Protein AF-A0A7V8DH01-F1 (afdb_monomer_lite)

Foldseek 3Di:
DVVLVVLCCVLCVPPDQVPAEQVSLVVSCVVVVDDLVSSQVSLVVVQVVQVVCCVVPVDVDRYDGDGPDDPDDPDD

Secondary structure (DSSP, 8-state):
-HHHHHHHHHHHTTS-GGG--HHHHHHHHHHHT--HHHHHHHHHHHHHHHHHHHHTTS-SS---------PPP---

Sequence (76 aa):
MAYAIKALAPWWGESSIAAISAAACRRYTKDRAVKDATARRELGVLSAALRYCTREGYLSSAPQVWLPAKGPPRDR

Structure (mmCIF, N/CA/C/O backbone):
data_AF-A0A7V8DH01-F1
#
_entry.id   AF-A0A7V8DH01-F1
#
loop_
_atom_site.group_PDB
_atom_site.id
_atom_site.type_symbol
_atom_site.label_atom_id
_atom_site.label_alt_id
_atom_site.label_comp_id
_atom_site.label_asym_id
_atom_site.label_entity_id
_atom_site.label_seq_id
_atom_site.pdbx_PDB_ins_code
_atom_site.Cartn_x
_atom_site.Cartn_y
_atom_site.Cartn_z
_atom_site.occupancy
_atom_site.B_iso_or_equiv
_atom_site.auth_seq_id
_atom_site.auth_comp_id
_atom_site.auth_asym_id
_atom_site.auth_atom_id
_atom_site.pdbx_PDB_model_num
ATOM 1 N N . MET A 1 1 ? 8.909 13.085 -0.534 1.00 48.25 1 MET A N 1
ATOM 2 C CA . MET A 1 1 ? 8.007 12.035 -0.004 1.00 48.25 1 MET A CA 1
ATOM 3 C C . MET A 1 1 ? 6.537 12.247 -0.385 1.00 48.25 1 MET A C 1
ATOM 5 O O . MET A 1 1 ? 5.858 11.257 -0.602 1.00 48.25 1 MET A O 1
ATOM 9 N N . ALA A 1 2 ? 6.064 13.484 -0.590 1.00 51.56 2 ALA A N 1
ATOM 10 C CA . ALA A 1 2 ? 4.665 13.775 -0.946 1.00 51.56 2 ALA A CA 1
ATOM 11 C C . ALA A 1 2 ? 4.161 13.215 -2.304 1.00 51.56 2 ALA A C 1
ATOM 13 O O . ALA A 1 2 ? 2.961 13.029 -2.479 1.00 51.56 2 ALA A O 1
ATOM 14 N N . TYR A 1 3 ? 5.044 12.910 -3.265 1.00 59.88 3 TYR A N 1
ATOM 15 C CA . TYR A 1 3 ? 4.638 12.425 -4.597 1.00 59.88 3 TYR A CA 1
ATOM 16 C C . TYR A 1 3 ? 4.045 11.008 -4.598 1.00 59.88 3 TYR A C 1
ATOM 18 O O . TYR A 1 3 ? 3.157 10.726 -5.395 1.00 59.88 3 TYR A O 1
ATOM 26 N N . ALA A 1 4 ? 4.483 10.136 -3.683 1.00 63.97 4 ALA A N 1
ATOM 27 C CA . ALA A 1 4 ? 3.983 8.762 -3.609 1.00 63.97 4 ALA A CA 1
ATOM 28 C C . ALA A 1 4 ? 2.504 8.710 -3.189 1.00 63.97 4 ALA A C 1
ATOM 30 O O . ALA A 1 4 ? 1.751 7.887 -3.685 1.00 63.97 4 ALA A O 1
ATOM 31 N N . ILE A 1 5 ? 2.066 9.629 -2.323 1.00 66.88 5 ILE A N 1
ATOM 32 C CA . ILE A 1 5 ? 0.669 9.692 -1.868 1.00 66.88 5 ILE A CA 1
ATOM 33 C C . ILE A 1 5 ? -0.244 10.210 -2.989 1.00 66.88 5 ILE A C 1
ATOM 35 O O . ILE A 1 5 ? -1.307 9.641 -3.220 1.00 66.88 5 ILE A O 1
ATOM 39 N N . LYS A 1 6 ? 0.199 11.218 -3.759 1.00 70.19 6 LYS A N 1
ATOM 40 C CA . LYS A 1 6 ? -0.536 11.706 -4.945 1.00 70.19 6 LYS A CA 1
ATOM 41 C C . LYS A 1 6 ? -0.759 10.602 -5.979 1.00 70.19 6 LYS A C 1
ATOM 43 O O . LYS A 1 6 ? -1.785 10.580 -6.645 1.00 70.19 6 LYS A O 1
ATOM 48 N N . ALA A 1 7 ? 0.200 9.687 -6.099 1.00 71.31 7 ALA A N 1
ATOM 49 C CA . ALA A 1 7 ? 0.110 8.554 -7.000 1.00 71.31 7 ALA A CA 1
ATOM 50 C C . ALA A 1 7 ? -0.909 7.490 -6.548 1.00 71.31 7 ALA A C 1
ATOM 52 O O . ALA A 1 7 ? -1.494 6.812 -7.393 1.00 71.31 7 ALA A O 1
ATOM 53 N N . LEU A 1 8 ? -1.127 7.366 -5.238 1.00 71.88 8 LEU A N 1
ATOM 54 C CA . LEU A 1 8 ? -2.049 6.400 -4.644 1.00 71.88 8 LEU A CA 1
ATOM 55 C C . LEU A 1 8 ? -3.502 6.904 -4.641 1.00 71.88 8 LEU A C 1
ATOM 57 O O . LEU A 1 8 ? -4.415 6.095 -4.762 1.00 71.88 8 LEU A O 1
ATOM 61 N N . ALA A 1 9 ? -3.722 8.219 -4.556 1.00 73.75 9 ALA A N 1
ATOM 62 C CA . ALA A 1 9 ? -5.054 8.814 -4.416 1.00 73.75 9 ALA A CA 1
ATOM 63 C C . ALA A 1 9 ? -6.092 8.408 -5.492 1.00 73.75 9 ALA A C 1
ATOM 65 O O . ALA A 1 9 ? -7.206 8.080 -5.102 1.00 73.75 9 ALA A O 1
ATOM 66 N N . PRO A 1 10 ? -5.789 8.348 -6.806 1.00 76.88 10 PRO A N 1
ATOM 67 C CA . PRO A 1 10 ? -6.804 7.988 -7.800 1.00 76.88 10 PRO A CA 1
ATOM 68 C C . PRO A 1 10 ? -7.208 6.509 -7.761 1.00 76.88 10 PRO A C 1
ATOM 70 O O . PRO A 1 10 ? -8.308 6.168 -8.170 1.00 76.88 10 PRO A O 1
ATOM 73 N N . TRP A 1 11 ? -6.320 5.623 -7.299 1.00 73.44 11 TRP A N 1
ATOM 74 C CA . TRP A 1 11 ? -6.567 4.176 -7.300 1.00 73.44 11 TRP A CA 1
ATOM 75 C C . TRP A 1 11 ? -7.123 3.687 -5.957 1.00 73.44 11 TRP A C 1
ATOM 77 O O . TRP A 1 11 ? -7.921 2.757 -5.908 1.00 73.44 11 TRP A O 1
ATOM 87 N N . TRP A 1 12 ? -6.72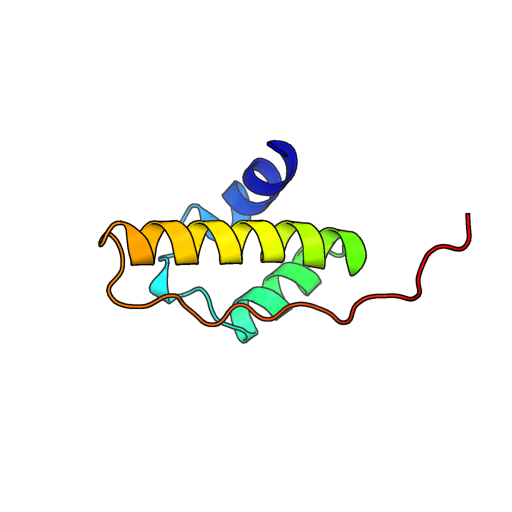1 4.335 -4.861 1.00 75.31 12 TRP A N 1
ATOM 88 C CA . TRP A 1 12 ? -7.120 3.973 -3.501 1.00 75.31 12 TRP A CA 1
ATOM 89 C C . TRP A 1 12 ? -8.137 4.932 -2.874 1.00 75.31 12 TRP A C 1
ATOM 91 O O . TRP A 1 12 ? -8.698 4.593 -1.842 1.00 75.31 12 TRP A O 1
ATOM 101 N N . GLY A 1 13 ? -8.390 6.104 -3.467 1.00 71.06 13 GLY A N 1
ATOM 102 C CA . GLY A 1 13 ? -9.216 7.162 -2.871 1.00 71.06 13 GLY A CA 1
ATOM 103 C C . GLY A 1 13 ? -10.676 6.779 -2.630 1.00 71.06 13 GLY A C 1
ATOM 104 O O . GLY A 1 13 ? -11.271 7.268 -1.678 1.00 71.06 13 GLY A O 1
ATOM 105 N N . GLU A 1 14 ? -11.226 5.870 -3.437 1.00 72.44 14 GLU A N 1
ATOM 106 C CA . GLU A 1 14 ? -12.587 5.338 -3.257 1.00 72.44 14 GLU A CA 1
ATOM 107 C C . GLU A 1 14 ? -12.610 3.920 -2.665 1.00 72.44 14 GLU A C 1
ATOM 109 O O . GLU A 1 14 ? -13.669 3.377 -2.358 1.00 72.44 14 GLU A O 1
ATOM 114 N N . SER A 1 15 ? -11.443 3.293 -2.492 1.00 72.19 15 SER A N 1
ATOM 115 C CA . SER A 1 15 ? -11.355 1.930 -1.968 1.00 72.19 15 SER A CA 1
ATOM 116 C C . SER A 1 15 ? -11.291 1.935 -0.444 1.00 72.19 15 SER A C 1
ATOM 118 O O . SER A 1 15 ? -10.485 2.641 0.159 1.00 72.19 15 SER A O 1
ATOM 120 N N . SER A 1 16 ? -12.090 1.079 0.196 1.00 77.25 16 SER A N 1
ATOM 121 C CA . SER A 1 16 ? -11.965 0.833 1.635 1.00 77.25 16 SER A CA 1
ATOM 122 C C . SER A 1 16 ? -10.572 0.294 1.972 1.00 77.25 16 SER A C 1
ATOM 124 O O . SER A 1 16 ? -10.014 -0.521 1.235 1.00 77.25 16 SER A O 1
ATOM 126 N N . ILE A 1 17 ? -10.036 0.679 3.133 1.00 74.62 17 ILE A N 1
ATOM 127 C CA . ILE A 1 17 ? -8.760 0.164 3.654 1.00 74.62 17 ILE A CA 1
ATOM 128 C C . ILE A 1 17 ? -8.777 -1.373 3.748 1.00 74.62 17 ILE A C 1
ATOM 130 O O . ILE A 1 17 ? -7.754 -2.017 3.519 1.00 74.62 17 ILE A O 1
ATOM 134 N N . ALA A 1 18 ? -9.946 -1.973 3.994 1.00 75.81 18 ALA A N 1
ATOM 135 C CA . ALA A 1 18 ? -10.125 -3.424 4.019 1.00 75.81 18 ALA A CA 1
ATOM 136 C C . ALA A 1 18 ? -9.897 -4.101 2.651 1.00 75.81 18 ALA A C 1
ATOM 138 O O . ALA A 1 18 ? -9.585 -5.288 2.596 1.00 75.81 18 ALA A O 1
ATOM 139 N N . ALA A 1 19 ? -10.020 -3.362 1.542 1.00 78.88 19 ALA A N 1
ATOM 140 C CA . ALA A 1 19 ? -9.756 -3.875 0.198 1.00 78.88 19 ALA A CA 1
ATOM 141 C C . ALA A 1 19 ? -8.252 -3.938 -0.129 1.00 78.88 19 ALA A C 1
ATOM 143 O O . ALA A 1 19 ? -7.853 -4.545 -1.131 1.00 78.88 19 ALA A O 1
ATOM 144 N N . ILE A 1 20 ? -7.396 -3.339 0.710 1.00 83.12 20 ILE A N 1
ATOM 145 C CA . ILE A 1 20 ? -5.947 -3.412 0.547 1.00 83.12 20 ILE A CA 1
ATOM 146 C C . ILE A 1 20 ? -5.498 -4.838 0.870 1.00 83.12 20 ILE A C 1
ATOM 148 O O . ILE A 1 20 ? -5.481 -5.277 2.013 1.00 83.12 20 ILE A O 1
ATOM 152 N N . SER A 1 21 ? -5.103 -5.574 -0.160 1.00 84.25 21 SER A N 1
ATOM 153 C CA . SER A 1 21 ? -4.569 -6.929 -0.048 1.00 84.25 21 SER A CA 1
ATOM 154 C C . SER A 1 21 ? -3.367 -7.103 -0.966 1.00 84.25 21 SER A C 1
ATOM 156 O O . SER A 1 21 ? -3.159 -6.326 -1.900 1.00 84.25 21 SER A O 1
ATOM 158 N N . ALA A 1 22 ? -2.609 -8.183 -0.775 1.00 84.94 22 ALA A N 1
ATOM 159 C CA . ALA A 1 22 ? -1.523 -8.551 -1.680 1.00 84.94 22 ALA A CA 1
ATOM 160 C C . ALA A 1 22 ? -1.973 -8.637 -3.155 1.00 84.94 22 ALA A C 1
ATOM 162 O O . ALA A 1 22 ? -1.211 -8.277 -4.053 1.00 84.94 22 ALA A O 1
ATOM 163 N N . ALA A 1 23 ? -3.209 -9.082 -3.413 1.00 85.94 23 ALA A N 1
ATOM 164 C CA . ALA A 1 23 ? -3.785 -9.122 -4.756 1.00 85.94 23 ALA A CA 1
ATOM 165 C C . ALA A 1 23 ? -4.050 -7.713 -5.308 1.00 85.94 23 ALA A C 1
ATOM 167 O O . ALA A 1 23 ? -3.680 -7.427 -6.447 1.00 85.94 23 ALA A O 1
ATOM 168 N N . ALA A 1 24 ? -4.608 -6.819 -4.488 1.00 86.44 24 ALA A N 1
ATOM 169 C CA . ALA A 1 24 ? -4.826 -5.425 -4.864 1.00 86.44 24 ALA A CA 1
ATOM 170 C C . ALA A 1 24 ? -3.498 -4.694 -5.124 1.00 86.44 24 ALA A C 1
ATOM 172 O O . ALA A 1 24 ? -3.378 -3.995 -6.125 1.00 86.44 24 ALA A O 1
ATOM 173 N N . CYS A 1 25 ? -2.460 -4.936 -4.313 1.00 86.62 25 CYS A N 1
ATOM 174 C CA . CYS A 1 25 ? -1.121 -4.389 -4.551 1.00 86.62 25 CYS A CA 1
ATOM 175 C C . CYS A 1 25 ? -0.539 -4.852 -5.894 1.00 86.62 25 CYS A C 1
ATOM 177 O O . CYS A 1 25 ? -0.004 -4.033 -6.634 1.00 86.62 25 CYS A O 1
ATOM 179 N N . ARG A 1 26 ? -0.675 -6.140 -6.244 1.00 86.56 26 ARG A N 1
ATOM 180 C CA . ARG A 1 26 ? -0.220 -6.664 -7.547 1.00 86.56 26 ARG A CA 1
ATOM 181 C C . ARG A 1 26 ? -0.998 -6.070 -8.721 1.00 86.56 26 ARG A C 1
ATOM 183 O O . ARG A 1 26 ? -0.409 -5.759 -9.757 1.00 86.56 26 ARG A O 1
ATOM 190 N N . ARG A 1 27 ? -2.313 -5.895 -8.566 1.00 87.06 27 ARG A N 1
ATOM 191 C CA . ARG A 1 27 ? -3.155 -5.266 -9.589 1.00 87.06 27 ARG A CA 1
ATOM 192 C C . ARG A 1 27 ? -2.780 -3.797 -9.779 1.00 87.06 27 ARG A C 1
ATOM 194 O O . ARG A 1 27 ? -2.544 -3.398 -10.910 1.00 87.06 27 ARG A O 1
ATOM 201 N N . TYR A 1 28 ? -2.587 -3.054 -8.689 1.00 86.31 28 TYR A N 1
ATOM 202 C CA . TYR A 1 28 ? -2.090 -1.677 -8.724 1.00 86.31 28 TYR A CA 1
ATOM 203 C C . TYR A 1 28 ? -0.775 -1.573 -9.498 1.00 86.31 28 TYR A C 1
ATOM 205 O O . TYR A 1 28 ? -0.660 -0.741 -10.393 1.00 86.31 28 TYR A O 1
ATOM 213 N N . THR A 1 29 ? 0.205 -2.442 -9.214 1.00 86.25 29 THR A N 1
ATOM 214 C CA . THR A 1 29 ? 1.490 -2.415 -9.933 1.00 86.25 29 THR A CA 1
ATOM 215 C C . THR A 1 29 ? 1.346 -2.704 -11.422 1.00 86.25 29 THR A C 1
ATOM 217 O O . THR A 1 29 ? 2.051 -2.093 -12.224 1.00 86.25 29 THR A O 1
ATOM 220 N N . LYS A 1 30 ? 0.420 -3.598 -11.793 1.00 85.88 30 LYS A N 1
ATOM 221 C CA . LYS A 1 30 ? 0.140 -3.941 -13.189 1.00 85.88 30 LYS A CA 1
ATOM 222 C C . LYS A 1 30 ? -0.545 -2.784 -13.920 1.00 85.88 30 LYS A C 1
ATOM 224 O O . LYS A 1 30 ? -0.088 -2.410 -14.993 1.00 85.88 30 LYS A O 1
ATOM 229 N N . ASP A 1 31 ? -1.572 -2.190 -13.316 1.00 86.81 31 ASP A N 1
ATOM 230 C CA . ASP A 1 31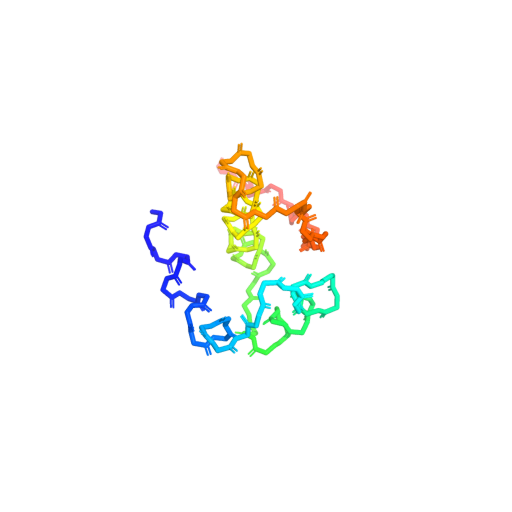 ? -2.330 -1.072 -13.892 1.00 86.81 31 ASP A CA 1
ATOM 231 C C . ASP A 1 31 ? -1.463 0.187 -14.037 1.00 86.81 31 ASP A C 1
ATOM 233 O O . ASP A 1 31 ? -1.564 0.915 -15.021 1.00 86.81 31 ASP A O 1
ATOM 237 N N . ARG A 1 32 ? -0.564 0.434 -13.077 1.00 84.06 32 ARG A N 1
ATOM 238 C CA . ARG A 1 32 ? 0.379 1.560 -13.119 1.00 84.06 32 ARG A CA 1
ATOM 239 C C . ARG A 1 32 ? 1.443 1.441 -14.206 1.00 84.06 32 ARG A C 1
ATOM 241 O O . ARG A 1 32 ? 1.999 2.471 -14.583 1.00 84.06 32 ARG A O 1
ATOM 248 N N . ALA A 1 33 ? 1.788 0.221 -14.624 1.00 85.62 33 ALA A N 1
ATOM 249 C CA . ALA A 1 33 ? 2.888 -0.065 -15.549 1.00 85.62 33 ALA A CA 1
ATOM 250 C C . ALA A 1 33 ? 4.222 0.638 -15.183 1.00 85.62 33 ALA A C 1
ATOM 252 O O . ALA A 1 33 ? 4.984 1.062 -16.052 1.00 85.62 33 ALA A O 1
ATOM 253 N N . VAL A 1 34 ? 4.515 0.790 -13.884 1.00 83.62 34 VAL A N 1
ATOM 254 C CA . VAL A 1 34 ? 5.752 1.423 -13.388 1.00 83.62 34 VAL A CA 1
ATOM 255 C C . VAL A 1 34 ? 6.830 0.388 -13.075 1.00 83.62 34 VAL A C 1
ATOM 257 O O . VAL A 1 34 ? 6.546 -0.780 -12.833 1.00 83.62 34 VAL A O 1
ATOM 260 N N . LYS A 1 35 ? 8.089 0.836 -13.005 1.00 84.88 35 LYS A N 1
ATOM 261 C CA . LYS A 1 35 ? 9.211 -0.000 -12.553 1.00 84.88 35 LYS A CA 1
ATOM 262 C C . LYS A 1 35 ? 8.989 -0.494 -11.120 1.00 84.88 35 LYS A C 1
ATOM 264 O O . LYS A 1 35 ? 8.554 0.280 -10.263 1.00 84.88 35 LYS A O 1
ATOM 269 N N . ASP A 1 36 ? 9.441 -1.713 -10.833 1.00 84.19 36 ASP A N 1
ATOM 270 C CA . ASP A 1 36 ? 9.375 -2.339 -9.504 1.00 84.19 36 ASP A CA 1
ATOM 271 C C . ASP A 1 36 ? 9.930 -1.453 -8.385 1.00 84.19 36 ASP A C 1
ATOM 273 O O . ASP A 1 36 ? 9.373 -1.403 -7.294 1.00 84.19 36 ASP A O 1
ATOM 277 N N . ALA A 1 37 ? 10.995 -0.691 -8.652 1.00 83.75 37 ALA A N 1
ATOM 278 C CA . ALA A 1 37 ? 11.560 0.249 -7.685 1.00 83.75 37 ALA A CA 1
ATOM 279 C C . ALA A 1 37 ? 10.575 1.370 -7.295 1.00 83.75 37 ALA A C 1
ATOM 281 O O . ALA A 1 37 ? 10.490 1.739 -6.120 1.00 83.75 37 ALA A O 1
ATOM 282 N N . THR A 1 38 ? 9.818 1.894 -8.263 1.00 85.50 38 THR A N 1
ATOM 283 C CA . THR A 1 38 ? 8.787 2.918 -8.038 1.00 85.50 38 THR A CA 1
ATOM 284 C C . THR A 1 38 ? 7.606 2.314 -7.291 1.00 85.50 38 THR A C 1
ATOM 286 O O . THR A 1 38 ? 7.244 2.811 -6.224 1.00 85.50 38 THR A O 1
ATOM 289 N N . ALA A 1 39 ? 7.090 1.184 -7.781 1.00 87.00 39 ALA A N 1
ATOM 290 C CA . ALA A 1 39 ? 6.016 0.434 -7.136 1.00 87.00 39 ALA A CA 1
ATOM 291 C C . ALA A 1 39 ? 6.348 0.085 -5.676 1.00 87.00 39 ALA A C 1
ATOM 293 O O . ALA A 1 39 ? 5.538 0.298 -4.777 1.00 87.00 39 ALA A O 1
ATOM 294 N N . ARG A 1 40 ? 7.570 -0.393 -5.410 1.00 87.69 40 ARG A N 1
ATOM 295 C CA . ARG A 1 40 ? 8.039 -0.726 -4.060 1.00 87.69 40 ARG A CA 1
ATOM 296 C C . ARG A 1 40 ? 8.053 0.490 -3.141 1.00 87.69 40 ARG A C 1
ATOM 298 O O . ARG A 1 40 ? 7.717 0.359 -1.967 1.00 87.69 40 ARG A O 1
ATOM 305 N N . ARG A 1 41 ? 8.444 1.664 -3.645 1.00 86.62 41 ARG A N 1
ATOM 306 C CA . ARG A 1 41 ? 8.454 2.899 -2.851 1.00 86.62 41 ARG A CA 1
ATOM 307 C C . ARG A 1 41 ? 7.038 3.358 -2.517 1.00 86.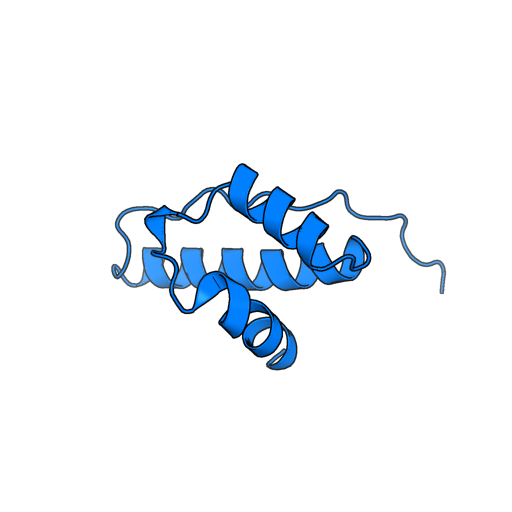62 41 ARG A C 1
ATOM 309 O O . ARG A 1 41 ? 6.787 3.712 -1.370 1.00 86.62 41 ARG A O 1
ATOM 316 N N . GLU A 1 42 ? 6.127 3.321 -3.481 1.00 87.62 42 GLU A N 1
ATOM 317 C CA . GLU A 1 42 ? 4.720 3.692 -3.283 1.00 87.62 42 GLU A CA 1
ATOM 318 C C . GLU A 1 42 ? 4.017 2.747 -2.300 1.00 87.62 42 GLU A C 1
ATOM 320 O O . GLU A 1 42 ? 3.473 3.195 -1.291 1.00 87.62 42 GLU A O 1
ATOM 325 N N . LEU A 1 43 ? 4.116 1.435 -2.528 1.00 87.62 43 LEU A N 1
ATOM 326 C CA . LEU A 1 43 ? 3.538 0.416 -1.646 1.00 87.62 43 LEU A CA 1
ATOM 327 C C . LEU A 1 43 ? 4.200 0.406 -0.259 1.00 87.62 43 LEU A C 1
ATOM 329 O O . LEU A 1 43 ? 3.538 0.149 0.744 1.00 87.62 43 LEU A O 1
ATOM 333 N N . GLY A 1 44 ? 5.491 0.735 -0.173 1.00 88.88 44 GLY A N 1
ATOM 334 C CA . GLY A 1 44 ? 6.190 0.908 1.100 1.00 88.88 44 GLY A CA 1
ATOM 335 C C . GLY A 1 44 ? 5.633 2.072 1.924 1.00 88.88 44 GLY A C 1
ATOM 336 O O . GLY A 1 44 ? 5.422 1.919 3.126 1.00 88.88 44 GLY A O 1
ATOM 337 N N . VAL A 1 45 ? 5.335 3.207 1.280 1.00 88.50 45 VAL A N 1
ATOM 338 C CA . VAL A 1 45 ? 4.679 4.353 1.935 1.00 88.50 45 VAL A CA 1
ATOM 339 C C . VAL A 1 45 ? 3.266 3.982 2.389 1.00 88.50 45 VAL A C 1
ATOM 341 O O . VAL A 1 45 ? 2.907 4.286 3.525 1.00 88.50 45 VAL A O 1
ATOM 344 N N . LEU A 1 46 ? 2.499 3.269 1.558 1.00 85.75 46 LEU A N 1
ATOM 345 C CA . LEU A 1 46 ? 1.165 2.781 1.925 1.00 85.75 46 LEU A CA 1
ATOM 346 C C . LEU A 1 46 ? 1.215 1.857 3.152 1.00 85.75 46 LEU A C 1
ATOM 348 O O . LEU A 1 46 ? 0.471 2.054 4.107 1.00 85.75 46 LEU A O 1
ATOM 352 N N . SER A 1 47 ? 2.136 0.891 3.168 1.00 87.44 47 SER A N 1
ATOM 353 C CA . SER A 1 47 ? 2.339 -0.019 4.304 1.00 87.44 47 SER A CA 1
ATOM 354 C C . SER A 1 47 ? 2.687 0.730 5.593 1.00 87.44 47 SER A C 1
ATOM 356 O O . SER A 1 47 ? 2.143 0.430 6.657 1.00 87.44 47 SER A O 1
ATOM 358 N N . ALA A 1 48 ? 3.551 1.746 5.509 1.00 88.81 48 ALA A N 1
ATOM 359 C CA . ALA A 1 48 ? 3.890 2.586 6.654 1.00 88.81 48 ALA A CA 1
ATOM 360 C C . ALA A 1 48 ? 2.681 3.389 7.164 1.00 88.81 48 ALA A C 1
ATOM 362 O O . ALA A 1 48 ? 2.460 3.439 8.373 1.00 88.81 48 ALA A O 1
ATOM 363 N N . ALA A 1 49 ? 1.874 3.958 6.263 1.00 86.25 49 ALA A N 1
ATOM 364 C CA . ALA A 1 49 ? 0.655 4.684 6.620 1.00 86.25 49 ALA A CA 1
ATOM 365 C C . ALA A 1 49 ? -0.374 3.772 7.308 1.00 86.25 49 ALA A C 1
ATOM 367 O O . ALA A 1 49 ? -0.925 4.134 8.342 1.00 86.25 49 ALA A O 1
ATOM 368 N N . LEU A 1 50 ? -0.570 2.550 6.808 1.00 85.25 50 LEU A N 1
ATOM 369 C CA . LEU A 1 50 ? -1.483 1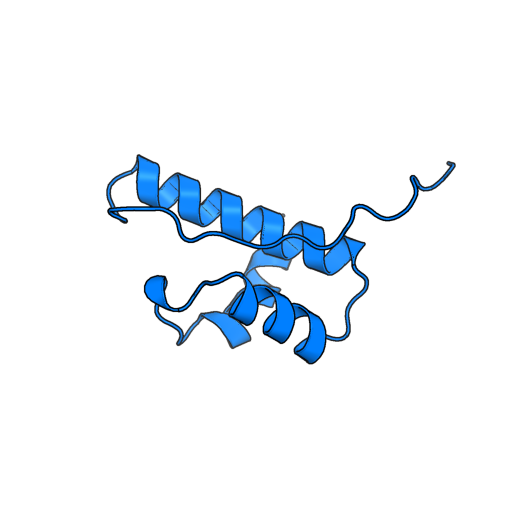.576 7.416 1.00 85.25 50 LEU A CA 1
ATOM 370 C C . LEU A 1 50 ? -1.030 1.133 8.805 1.00 85.25 50 LEU A C 1
ATOM 372 O O . LEU A 1 50 ? -1.838 1.041 9.731 1.00 85.25 50 LEU A O 1
ATOM 376 N N . ARG A 1 51 ? 0.274 0.893 8.971 1.00 87.62 51 ARG A N 1
ATOM 377 C CA . ARG A 1 51 ? 0.864 0.593 10.282 1.00 87.62 51 ARG A CA 1
ATOM 378 C C . ARG A 1 51 ? 0.697 1.760 11.247 1.00 87.62 51 ARG A C 1
ATOM 380 O O . ARG A 1 51 ? 0.392 1.524 12.411 1.00 87.62 51 ARG A O 1
ATOM 387 N N . TYR A 1 52 ? 0.860 2.993 10.768 1.00 88.19 52 TYR A N 1
ATOM 388 C CA . TYR A 1 52 ? 0.595 4.193 11.556 1.00 88.19 52 TYR A CA 1
ATOM 389 C C . TYR A 1 52 ? -0.870 4.239 12.008 1.00 88.19 52 TYR A C 1
ATOM 391 O O . TYR A 1 52 ? -1.121 4.278 13.205 1.00 88.19 52 TYR A O 1
ATOM 399 N N . CYS A 1 53 ? -1.832 4.098 11.091 1.00 85.50 53 CYS A N 1
ATOM 400 C CA . CYS A 1 53 ? -3.260 4.077 11.426 1.00 85.50 53 CYS A CA 1
ATOM 401 C C . CYS A 1 53 ? -3.635 2.959 12.410 1.00 85.50 53 CYS A C 1
ATOM 403 O O . CYS A 1 53 ? -4.467 3.167 13.286 1.00 85.50 53 CYS A O 1
ATOM 405 N N . THR A 1 54 ? -3.005 1.790 12.292 1.00 87.19 54 THR A N 1
ATOM 406 C CA . THR A 1 54 ? -3.216 0.677 13.232 1.00 87.19 54 THR A CA 1
ATOM 407 C C . THR A 1 54 ? -2.670 1.012 14.620 1.00 87.19 54 THR A C 1
ATOM 409 O O . THR A 1 54 ? -3.325 0.746 15.620 1.00 87.19 54 THR A O 1
ATOM 412 N N . ARG A 1 55 ? -1.491 1.641 14.699 1.00 87.56 55 ARG A N 1
ATOM 413 C CA . ARG A 1 55 ? -0.880 2.054 15.972 1.00 87.56 55 ARG A CA 1
ATOM 414 C C . ARG A 1 55 ? -1.683 3.140 16.688 1.00 87.56 55 ARG A C 1
ATOM 416 O O . ARG A 1 55 ? -1.768 3.114 17.907 1.00 87.56 55 ARG A O 1
ATOM 423 N N . GLU A 1 56 ? -2.257 4.070 15.936 1.00 90.31 56 GLU A N 1
ATOM 424 C CA . GLU A 1 56 ? -3.108 5.140 16.470 1.00 90.31 56 GLU A CA 1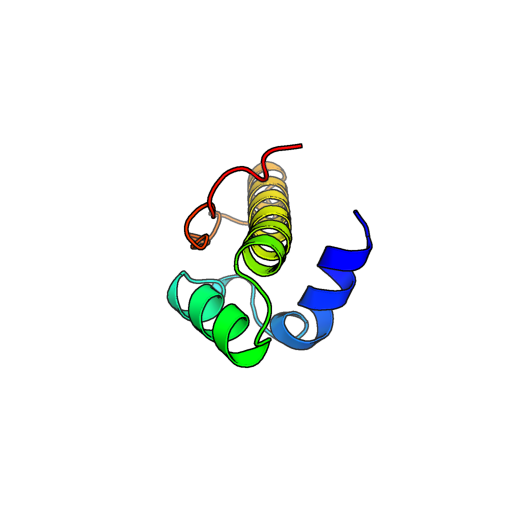
ATOM 425 C C . GLU A 1 56 ? -4.533 4.656 16.815 1.00 90.31 56 GLU A C 1
ATOM 427 O O . GLU A 1 56 ? -5.332 5.423 17.339 1.00 90.31 56 GLU A O 1
ATOM 432 N N . GLY A 1 57 ? -4.878 3.396 16.517 1.00 87.31 57 GLY A N 1
ATOM 433 C CA . GLY A 1 57 ? -6.189 2.818 16.829 1.00 87.31 57 GLY A CA 1
ATOM 434 C C . GLY A 1 57 ? -7.294 3.106 15.805 1.00 87.31 57 GLY A C 1
ATOM 435 O O . GLY A 1 57 ? -8.437 2.719 16.027 1.00 87.31 57 GLY A O 1
ATOM 436 N N . TYR A 1 58 ? -6.977 3.719 14.659 1.00 84.19 58 TYR A N 1
ATOM 437 C CA . TYR A 1 58 ? -7.935 3.894 13.556 1.00 84.19 58 TYR A CA 1
ATOM 438 C C . TYR A 1 58 ? -8.272 2.576 12.847 1.00 84.19 58 TYR A C 1
ATOM 440 O O . TYR A 1 58 ? -9.312 2.468 12.200 1.00 84.19 58 TYR A O 1
ATOM 448 N N . LEU A 1 59 ? -7.381 1.583 12.928 1.00 81.94 59 LEU A N 1
ATOM 449 C CA . LEU A 1 59 ? -7.559 0.258 12.336 1.00 81.94 59 LEU A CA 1
ATOM 450 C C . LEU A 1 59 ? -7.326 -0.823 13.385 1.00 81.94 59 LEU A C 1
ATOM 452 O O . LEU A 1 59 ? -6.349 -0.773 14.126 1.00 81.94 59 LEU A O 1
ATOM 456 N N . SER A 1 60 ? -8.176 -1.848 13.383 1.00 81.88 60 SER A N 1
ATOM 457 C CA . SER A 1 60 ? -8.024 -3.021 14.254 1.00 81.88 60 SER A CA 1
ATOM 458 C C . SER A 1 60 ? -6.824 -3.885 13.853 1.00 81.88 60 SER A C 1
ATOM 460 O O . SER A 1 60 ? -6.206 -4.533 14.691 1.00 81.88 60 SER A O 1
ATOM 462 N N . SER A 1 61 ? -6.495 -3.917 12.558 1.00 78.50 61 SER A N 1
ATOM 463 C CA . SER A 1 61 ? -5.331 -4.628 12.029 1.00 78.50 61 SER A CA 1
ATOM 464 C C . SER A 1 61 ? -4.839 -3.996 10.727 1.00 78.50 61 SER A C 1
ATOM 466 O O . SER A 1 61 ? -5.628 -3.477 9.935 1.00 78.50 61 SER A O 1
ATOM 468 N N . ALA A 1 62 ? -3.523 -4.042 10.502 1.00 78.94 62 ALA A N 1
ATOM 469 C CA . ALA A 1 62 ? -2.917 -3.561 9.267 1.00 78.94 62 ALA A CA 1
ATOM 470 C C . ALA A 1 62 ? -3.056 -4.625 8.160 1.00 78.94 62 ALA A C 1
ATOM 472 O O . ALA A 1 62 ? -2.594 -5.753 8.359 1.00 78.94 62 ALA A O 1
ATOM 473 N N . PRO A 1 63 ? -3.610 -4.288 6.980 1.00 80.12 63 PRO A N 1
ATOM 474 C CA . PRO A 1 63 ? -3.671 -5.225 5.868 1.00 80.12 63 PRO A CA 1
ATOM 475 C C . PRO A 1 63 ? -2.277 -5.619 5.362 1.00 80.12 63 PRO A C 1
ATOM 477 O O . PRO A 1 63 ? -1.329 -4.825 5.375 1.00 80.12 63 PRO A O 1
ATOM 480 N N . GLN A 1 64 ? -2.151 -6.853 4.867 1.00 79.62 64 GLN A N 1
ATOM 481 C CA . GLN A 1 64 ? -0.890 -7.348 4.324 1.00 79.62 64 GLN A CA 1
ATOM 482 C C . GLN A 1 64 ? -0.603 -6.723 2.952 1.00 79.62 64 GLN A C 1
ATOM 484 O O . GLN A 1 64 ? -1.174 -7.109 1.929 1.00 79.62 64 GLN A O 1
ATOM 489 N N . VAL A 1 65 ? 0.343 -5.784 2.930 1.00 84.50 65 VAL A N 1
ATOM 490 C CA . VAL A 1 65 ? 0.850 -5.156 1.704 1.00 84.50 65 VAL A CA 1
ATOM 491 C C . VAL A 1 65 ? 1.944 -6.028 1.090 1.00 84.50 65 VAL A C 1
ATOM 493 O O . VAL A 1 65 ? 2.974 -6.288 1.715 1.00 84.50 65 VAL A O 1
ATOM 496 N N . TRP A 1 66 ? 1.741 -6.466 -0.154 1.00 87.69 66 TRP A N 1
ATOM 497 C CA . TRP A 1 66 ? 2.790 -7.121 -0.938 1.00 87.69 66 TRP A CA 1
ATOM 498 C C . TRP A 1 66 ? 3.757 -6.080 -1.504 1.00 87.69 66 TRP A C 1
ATOM 500 O O . TRP A 1 66 ? 3.331 -5.013 -1.939 1.00 87.69 66 TRP A O 1
ATOM 510 N N . LEU A 1 67 ? 5.052 -6.397 -1.524 1.00 84.38 67 LEU A N 1
ATOM 511 C CA . LEU A 1 67 ? 6.093 -5.543 -2.092 1.00 84.38 67 LEU A CA 1
ATOM 512 C C . LEU A 1 67 ? 6.824 -6.305 -3.208 1.00 84.38 67 LEU A C 1
ATOM 514 O O . LEU A 1 67 ? 7.278 -7.423 -2.950 1.00 84.38 67 LEU A O 1
ATOM 518 N N . PRO A 1 68 ? 6.993 -5.716 -4.409 1.00 80.19 68 PRO A N 1
ATOM 519 C CA . PRO A 1 68 ? 7.771 -6.333 -5.480 1.00 80.19 68 PRO A CA 1
ATOM 520 C C . PRO A 1 68 ? 9.224 -6.531 -5.053 1.00 80.19 68 PRO A C 1
ATOM 522 O O . PRO A 1 68 ? 9.730 -5.786 -4.205 1.00 80.19 68 PRO A O 1
ATOM 525 N N . ALA A 1 69 ? 9.889 -7.543 -5.615 1.00 76.00 69 ALA A N 1
ATOM 526 C CA . ALA A 1 69 ? 11.266 -7.887 -5.276 1.00 76.00 69 ALA A CA 1
ATOM 527 C C . ALA A 1 69 ? 12.181 -6.655 -5.379 1.00 76.00 69 ALA A C 1
ATOM 529 O O . ALA A 1 69 ? 12.007 -5.783 -6.232 1.00 76.00 69 ALA A O 1
ATOM 530 N N . LYS A 1 70 ? 13.144 -6.541 -4.461 1.00 71.12 70 LYS A N 1
ATOM 531 C CA . LYS A 1 70 ? 14.128 -5.461 -4.537 1.00 71.12 70 LYS A CA 1
ATOM 532 C C . LYS A 1 70 ? 14.996 -5.745 -5.765 1.00 71.12 70 LYS A C 1
ATOM 534 O O . LYS A 1 70 ? 15.718 -6.735 -5.768 1.00 71.12 70 LYS A O 1
ATOM 539 N N . GLY A 1 71 ? 14.891 -4.902 -6.792 1.00 64.88 71 GLY A N 1
ATOM 540 C CA . GLY A 1 71 ? 15.775 -4.974 -7.956 1.00 64.88 71 GLY A CA 1
ATOM 541 C C . GLY A 1 71 ? 17.251 -4.850 -7.549 1.00 64.88 71 GLY A C 1
ATOM 542 O O . GLY A 1 71 ? 17.533 -4.380 -6.437 1.00 64.88 71 GLY A O 1
ATOM 543 N N . PRO A 1 72 ? 18.187 -5.269 -8.421 1.00 61.88 72 PRO A N 1
ATOM 544 C CA . PRO A 1 72 ? 19.612 -5.236 -8.120 1.00 61.88 72 PRO A CA 1
ATOM 545 C C . PRO A 1 72 ? 20.036 -3.832 -7.655 1.00 61.88 72 PRO A C 1
ATOM 547 O O . PRO A 1 72 ? 19.491 -2.834 -8.148 1.00 61.88 72 PRO A O 1
ATOM 550 N N . PRO A 1 73 ? 20.961 -3.725 -6.682 1.00 59.59 73 PRO A N 1
ATOM 551 C CA . PRO A 1 73 ? 21.526 -2.441 -6.296 1.00 59.59 73 PRO A CA 1
ATOM 552 C C . PRO A 1 73 ? 22.053 -1.739 -7.548 1.00 59.59 73 PRO A C 1
ATOM 554 O O . PRO A 1 73 ? 22.757 -2.346 -8.349 1.00 59.59 73 PRO A O 1
ATOM 557 N N . ARG A 1 74 ? 21.688 -0.469 -7.742 1.00 56.53 74 ARG A N 1
ATOM 558 C CA . ARG A 1 74 ? 22.368 0.365 -8.734 1.00 56.53 74 ARG A CA 1
ATOM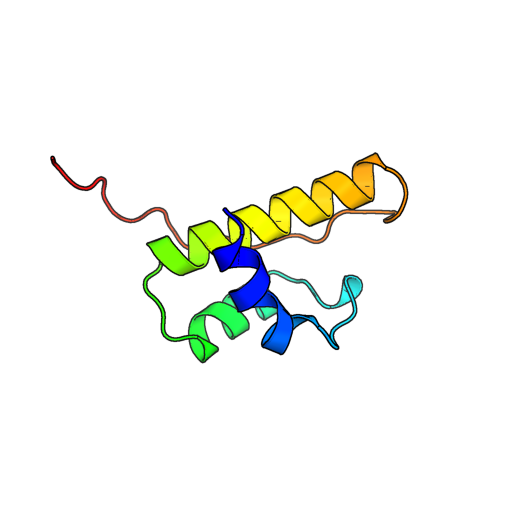 559 C C . ARG A 1 74 ? 23.790 0.566 -8.231 1.00 56.53 74 ARG A C 1
ATOM 561 O O . ARG A 1 74 ? 23.964 1.277 -7.243 1.00 56.53 74 ARG A O 1
ATOM 568 N N . ASP A 1 75 ? 24.743 -0.079 -8.893 1.00 48.84 75 ASP A N 1
ATOM 569 C CA . ASP A 1 75 ? 26.155 0.286 -8.820 1.00 48.84 75 ASP A CA 1
ATOM 570 C C . ASP A 1 75 ? 26.264 1.786 -9.147 1.00 48.84 75 ASP A C 1
ATOM 572 O O . ASP A 1 75 ? 25.596 2.268 -10.074 1.00 48.84 75 ASP A O 1
ATOM 576 N N . ARG A 1 76 ? 26.966 2.542 -8.305 1.00 55.34 76 ARG A N 1
ATOM 577 C CA . ARG A 1 76 ? 27.084 4.003 -8.394 1.00 55.34 76 ARG A CA 1
ATOM 578 C C . ARG A 1 76 ? 28.543 4.380 -8.529 1.00 55.34 76 ARG A C 1
ATOM 580 O O . ARG A 1 76 ? 29.327 3.859 -7.712 1.00 55.34 76 ARG A O 1
#

pLDDT: mean 79.01, std 10.36, range [48.25, 90.31]

Radius of gyration: 12.84 Å; chains: 1; bounding box: 40×23×32 Å